Protein AF-A0A258C5J7-F1 (afdb_monomer)

Structure (mmCIF, N/CA/C/O backbone):
data_AF-A0A258C5J7-F1
#
_entry.id   AF-A0A258C5J7-F1
#
loop_
_atom_site.group_PDB
_atom_site.id
_atom_site.type_symbol
_atom_site.label_atom_id
_atom_site.label_alt_id
_atom_site.label_comp_id
_atom_site.label_asym_id
_atom_site.label_entity_id
_atom_site.label_seq_id
_atom_site.pdbx_PDB_ins_code
_atom_site.Cartn_x
_atom_site.Cartn_y
_atom_site.Cartn_z
_atom_site.occupancy
_atom_site.B_iso_or_equiv
_atom_site.auth_seq_id
_atom_site.auth_comp_id
_atom_site.auth_asym_id
_atom_site.auth_atom_id
_atom_site.pdbx_PDB_model_num
ATOM 1 N N . MET A 1 1 ? 37.534 -17.446 2.995 1.00 51.88 1 MET A N 1
ATOM 2 C CA . MET A 1 1 ? 37.662 -18.547 2.009 1.00 51.88 1 MET A CA 1
ATOM 3 C C . MET A 1 1 ? 36.889 -18.166 0.751 1.00 51.88 1 MET A C 1
ATOM 5 O O . MET A 1 1 ? 35.742 -17.767 0.880 1.00 51.88 1 MET A O 1
ATOM 9 N N . ARG A 1 2 ? 37.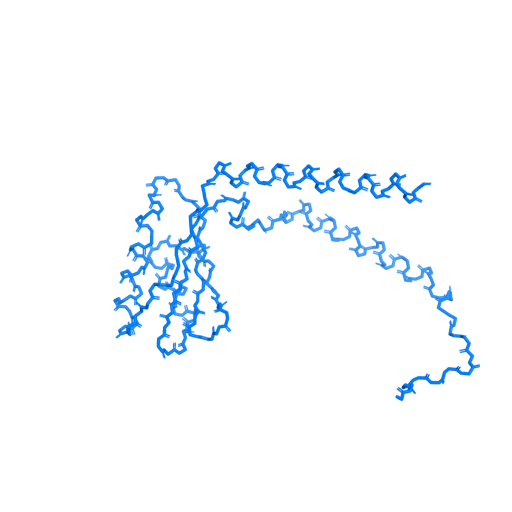494 -18.225 -0.446 1.00 61.59 2 ARG A N 1
ATOM 10 C CA . ARG A 1 2 ? 36.771 -18.018 -1.717 1.00 61.59 2 ARG A CA 1
ATOM 11 C C . ARG A 1 2 ? 36.083 -19.331 -2.107 1.00 61.59 2 ARG A C 1
ATOM 13 O O . ARG A 1 2 ? 36.778 -20.311 -2.349 1.00 61.59 2 ARG A O 1
ATOM 20 N N . ILE A 1 3 ? 34.749 -19.337 -2.116 1.00 75.44 3 ILE A N 1
ATOM 21 C CA . ILE A 1 3 ? 33.906 -20.535 -2.317 1.00 75.44 3 ILE A CA 1
ATOM 22 C C . ILE A 1 3 ? 33.888 -20.982 -3.791 1.00 75.44 3 ILE A C 1
ATOM 24 O O . ILE A 1 3 ? 33.681 -22.156 -4.075 1.00 75.44 3 ILE A O 1
ATOM 28 N N . PHE A 1 4 ? 34.208 -20.087 -4.731 1.00 74.81 4 PHE A N 1
ATOM 29 C CA . PHE A 1 4 ? 34.241 -20.397 -6.160 1.00 74.81 4 PHE A CA 1
ATOM 30 C C . PHE A 1 4 ? 35.622 -20.110 -6.760 1.00 74.81 4 PHE A C 1
ATOM 32 O O . PHE A 1 4 ? 36.107 -18.977 -6.719 1.00 74.81 4 PHE A O 1
ATOM 39 N N . ARG A 1 5 ? 36.263 -21.152 -7.304 1.00 70.19 5 ARG A N 1
ATOM 40 C CA . ARG A 1 5 ? 37.475 -21.064 -8.130 1.00 70.19 5 ARG A CA 1
ATOM 41 C C . ARG A 1 5 ? 37.071 -21.349 -9.573 1.00 70.19 5 ARG A C 1
ATOM 43 O O . ARG A 1 5 ? 36.892 -22.502 -9.943 1.00 70.19 5 ARG A O 1
ATOM 50 N N . PHE A 1 6 ? 36.876 -20.299 -10.362 1.00 74.25 6 PHE A N 1
ATOM 51 C CA . PHE A 1 6 ? 36.642 -20.431 -11.797 1.00 74.25 6 PHE A CA 1
ATOM 52 C C . PHE A 1 6 ? 37.991 -20.342 -12.515 1.00 74.25 6 PHE A C 1
ATOM 54 O O . PHE A 1 6 ? 38.662 -19.317 -12.418 1.00 74.25 6 PHE A O 1
ATOM 61 N N . GLU A 1 7 ? 38.402 -21.409 -13.202 1.00 71.88 7 GLU A N 1
ATOM 62 C CA . GLU A 1 7 ? 39.630 -21.417 -14.019 1.00 71.88 7 GLU A CA 1
ATOM 63 C C . GLU A 1 7 ? 39.426 -20.768 -15.398 1.00 71.88 7 GLU A C 1
ATOM 65 O O . GLU A 1 7 ? 40.386 -20.342 -16.035 1.00 71.88 7 GLU A O 1
ATOM 70 N N . GLN A 1 8 ? 38.173 -20.646 -15.854 1.00 75.88 8 GLN A N 1
ATOM 71 C CA . GLN A 1 8 ? 37.798 -20.016 -17.121 1.00 75.88 8 GLN A CA 1
ATOM 72 C C . GLN A 1 8 ? 36.562 -19.125 -16.955 1.00 75.88 8 GLN A C 1
ATOM 74 O O . GLN A 1 8 ? 35.716 -19.356 -16.089 1.00 75.88 8 GLN A O 1
ATOM 79 N N . ALA A 1 9 ? 36.451 -18.099 -17.804 1.00 79.62 9 ALA A N 1
ATOM 80 C CA . ALA A 1 9 ? 35.317 -17.184 -17.801 1.00 79.62 9 ALA A CA 1
ATOM 81 C C . ALA A 1 9 ? 34.034 -17.889 -18.279 1.00 79.62 9 ALA A C 1
ATOM 83 O O . ALA A 1 9 ? 33.991 -18.464 -19.368 1.00 79.62 9 ALA A O 1
ATOM 84 N N . ILE A 1 10 ? 32.965 -17.812 -17.484 1.00 82.75 10 ILE A N 1
ATOM 85 C CA . ILE A 1 10 ? 31.643 -18.324 -17.868 1.00 82.75 10 ILE A CA 1
ATOM 86 C C . ILE A 1 10 ? 31.060 -17.422 -18.966 1.00 82.75 10 ILE A C 1
ATOM 88 O O . ILE A 1 10 ? 30.932 -16.210 -18.792 1.00 82.75 10 ILE A O 1
ATOM 92 N N . ASN A 1 11 ? 30.670 -18.009 -20.100 1.00 83.81 11 ASN A N 1
ATOM 93 C CA . ASN A 1 11 ? 30.110 -17.269 -21.232 1.00 83.81 11 ASN A CA 1
ATOM 94 C C . ASN A 1 11 ? 28.591 -17.056 -21.087 1.00 83.81 11 ASN A C 1
ATOM 96 O O . ASN A 1 11 ? 27.781 -17.741 -21.716 1.00 83.81 11 ASN A O 1
ATOM 100 N N . PHE A 1 12 ? 28.204 -16.067 -20.279 1.00 84.69 12 PHE A N 1
ATOM 101 C CA . PHE A 1 12 ? 26.803 -15.650 -20.118 1.00 84.69 12 PHE A CA 1
ATOM 102 C C . PHE A 1 12 ? 26.194 -15.070 -21.407 1.00 84.69 12 PHE A C 1
ATOM 104 O O . PHE A 1 12 ? 24.987 -15.169 -21.633 1.00 84.69 12 PHE A O 1
ATOM 111 N N . MET A 1 13 ? 27.026 -14.517 -22.296 1.00 89.38 13 MET A N 1
ATOM 112 C CA . MET A 1 13 ? 26.581 -13.875 -23.537 1.00 89.38 13 MET A CA 1
ATOM 113 C C . MET A 1 13 ? 25.935 -14.848 -24.529 1.00 89.38 13 MET A C 1
ATOM 115 O O . MET A 1 13 ? 25.146 -14.416 -25.370 1.00 89.38 13 MET A O 1
ATOM 119 N N . ARG A 1 14 ? 26.202 -16.156 -24.416 1.00 88.25 14 ARG A N 1
ATOM 120 C CA . ARG A 1 14 ? 25.562 -17.188 -25.248 1.00 88.25 14 ARG A CA 1
ATOM 121 C C . ARG A 1 14 ? 24.038 -17.233 -25.077 1.00 88.25 14 ARG A C 1
ATOM 123 O O . ARG A 1 14 ? 23.335 -17.509 -26.043 1.00 88.25 14 ARG A O 1
ATOM 130 N N . PHE A 1 15 ? 23.526 -16.941 -23.881 1.00 91.50 15 PHE A N 1
ATOM 131 C CA . PHE A 1 15 ? 22.090 -17.008 -23.573 1.00 91.50 15 PHE A CA 1
ATOM 132 C C . PHE A 1 15 ? 21.391 -15.647 -23.619 1.00 91.50 15 PHE A C 1
ATOM 134 O O . PHE A 1 15 ? 20.197 -15.566 -23.334 1.00 91.50 15 PHE A O 1
ATOM 141 N N . LYS A 1 16 ? 22.106 -14.579 -24.008 1.00 92.81 16 LYS A N 1
ATOM 142 C CA . LYS A 1 16 ? 21.609 -13.199 -23.913 1.00 92.81 16 LYS A CA 1
ATOM 143 C C . LYS A 1 16 ? 20.265 -12.993 -24.608 1.00 92.81 16 LYS A C 1
ATOM 145 O O . LYS A 1 16 ? 19.412 -12.315 -24.062 1.00 92.81 16 LYS A O 1
ATOM 150 N N . VAL A 1 17 ? 20.055 -13.596 -25.781 1.00 92.69 17 VAL A N 1
ATOM 151 C CA . VAL A 1 17 ? 18.834 -13.381 -26.576 1.00 92.69 17 VAL A CA 1
ATOM 152 C C . VAL A 1 17 ? 17.627 -14.044 -25.914 1.00 92.69 17 VAL A C 1
ATOM 154 O O . VAL A 1 17 ? 16.583 -13.415 -25.786 1.00 92.69 17 VAL A O 1
ATOM 157 N N . VAL A 1 18 ? 17.787 -15.277 -25.423 1.00 94.50 18 VAL A N 1
ATOM 158 C CA . VAL A 1 18 ? 16.720 -15.996 -24.711 1.00 94.50 18 VAL A CA 1
ATOM 159 C C . VAL A 1 18 ? 16.391 -15.282 -23.400 1.00 94.50 18 VAL A C 1
ATOM 161 O O . VAL A 1 18 ? 15.227 -14.986 -23.142 1.00 94.50 18 VAL A O 1
ATOM 164 N N . ALA A 1 19 ? 17.411 -14.924 -22.615 1.00 94.88 19 ALA A N 1
ATOM 165 C CA . ALA A 1 19 ? 17.235 -14.209 -21.355 1.00 94.88 19 ALA A CA 1
ATOM 166 C C . ALA A 1 19 ? 16.582 -12.829 -21.550 1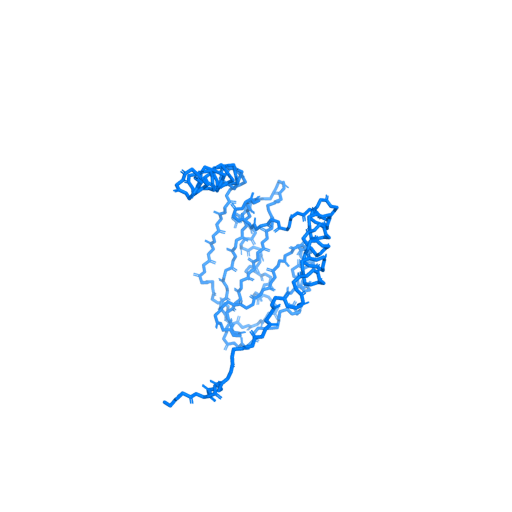.00 94.88 19 ALA A C 1
ATOM 168 O O . ALA A 1 19 ? 15.663 -12.485 -20.811 1.00 94.88 19 ALA A O 1
ATOM 169 N N . LEU A 1 20 ? 17.001 -12.067 -22.569 1.00 95.81 20 LEU A N 1
ATOM 170 C CA . LEU A 1 20 ? 16.386 -10.781 -22.911 1.00 95.81 20 LEU A CA 1
ATOM 171 C C . LEU A 1 20 ? 14.932 -10.958 -23.343 1.00 95.81 20 LEU A C 1
ATOM 173 O O . LEU A 1 20 ? 14.079 -10.245 -22.835 1.00 95.81 20 LEU A O 1
ATOM 177 N N . SER A 1 21 ? 14.628 -11.932 -24.207 1.00 96.31 21 SER A N 1
ATOM 178 C CA . SER A 1 21 ? 13.252 -12.168 -24.664 1.00 96.31 21 SER A CA 1
ATOM 179 C C . SER A 1 21 ? 12.305 -12.520 -23.512 1.00 96.31 21 SER A C 1
ATOM 181 O O . SER A 1 21 ? 11.219 -11.951 -23.411 1.00 96.31 21 SER A O 1
ATOM 183 N N . LEU A 1 22 ? 12.746 -13.392 -22.599 1.00 97.44 22 LEU A N 1
ATOM 184 C CA . LEU A 1 22 ? 11.975 -13.773 -21.421 1.00 97.44 22 LEU A CA 1
ATOM 185 C C . LEU A 1 22 ? 11.809 -12.588 -20.465 1.00 97.44 22 LEU A C 1
ATOM 187 O O . LEU A 1 22 ? 10.708 -12.351 -19.979 1.00 97.44 22 LEU A O 1
ATOM 191 N N . SER A 1 23 ? 12.878 -11.823 -20.230 1.00 97.12 23 SER A N 1
ATOM 192 C CA . SER A 1 23 ? 12.837 -10.623 -19.390 1.00 97.12 23 SER A CA 1
ATOM 193 C C . SER A 1 23 ? 11.852 -9.592 -19.941 1.00 97.12 23 SER A C 1
ATOM 195 O O . SER A 1 23 ? 10.955 -9.156 -19.225 1.00 97.12 23 SER A O 1
ATOM 197 N N . THR A 1 24 ? 11.939 -9.265 -21.234 1.00 97.00 24 THR A N 1
ATOM 198 C CA . THR A 1 24 ? 11.007 -8.340 -21.889 1.00 97.00 24 THR A CA 1
ATOM 199 C C . THR A 1 24 ? 9.566 -8.830 -21.786 1.00 97.00 24 THR A C 1
ATOM 201 O O . THR A 1 24 ? 8.685 -8.041 -21.456 1.00 97.00 24 THR A O 1
ATOM 204 N N . LEU A 1 25 ? 9.316 -10.125 -22.003 1.00 97.88 25 LEU A N 1
ATOM 205 C CA . LEU A 1 25 ? 7.979 -10.701 -21.865 1.00 97.88 25 LEU A CA 1
ATOM 206 C C . LEU A 1 25 ? 7.446 -10.571 -20.431 1.00 97.88 25 LEU A C 1
ATOM 208 O O . LEU A 1 25 ? 6.295 -10.186 -20.249 1.00 97.88 25 LEU A O 1
ATOM 212 N N . LEU A 1 26 ? 8.272 -10.840 -19.417 1.00 97.88 26 LEU A N 1
ATOM 213 C CA . LEU A 1 26 ? 7.881 -10.700 -18.011 1.00 97.88 26 LEU A CA 1
ATOM 214 C C . LEU A 1 26 ? 7.628 -9.240 -17.616 1.00 97.88 26 LEU A C 1
ATOM 216 O O . LEU A 1 26 ? 6.676 -8.979 -16.885 1.00 97.88 26 LEU A O 1
ATOM 220 N N . VAL A 1 27 ? 8.427 -8.292 -18.117 1.00 97.50 27 VAL A N 1
ATOM 221 C CA . VAL A 1 27 ? 8.203 -6.854 -17.885 1.00 97.50 27 VAL A CA 1
ATOM 222 C C . VAL A 1 27 ? 6.903 -6.393 -18.539 1.00 97.50 27 VAL A C 1
ATOM 224 O O . VAL A 1 27 ? 6.097 -5.725 -17.901 1.00 97.50 27 VAL A O 1
ATOM 227 N N . LEU A 1 28 ? 6.644 -6.771 -19.792 1.00 97.38 28 LEU A N 1
ATOM 228 C CA . LEU A 1 28 ? 5.379 -6.430 -20.449 1.00 97.38 28 LEU A CA 1
ATOM 229 C C . LEU A 1 28 ? 4.185 -7.093 -19.750 1.00 97.38 28 LEU A C 1
ATOM 231 O O . LEU A 1 28 ? 3.147 -6.460 -19.569 1.00 97.38 28 LEU A O 1
ATOM 235 N N . GLY A 1 29 ? 4.346 -8.341 -19.306 1.00 97.25 29 GLY A N 1
ATOM 236 C CA . GLY A 1 29 ? 3.341 -9.057 -18.527 1.00 97.25 29 GLY A CA 1
ATOM 237 C C . GLY A 1 29 ? 3.035 -8.382 -17.189 1.00 97.25 29 GLY A C 1
ATOM 238 O O . GLY A 1 29 ? 1.866 -8.258 -16.829 1.00 97.25 29 GLY A O 1
ATOM 239 N N . SER A 1 30 ? 4.051 -7.898 -16.467 1.00 96.06 30 SER A N 1
ATOM 240 C CA . SER A 1 30 ? 3.8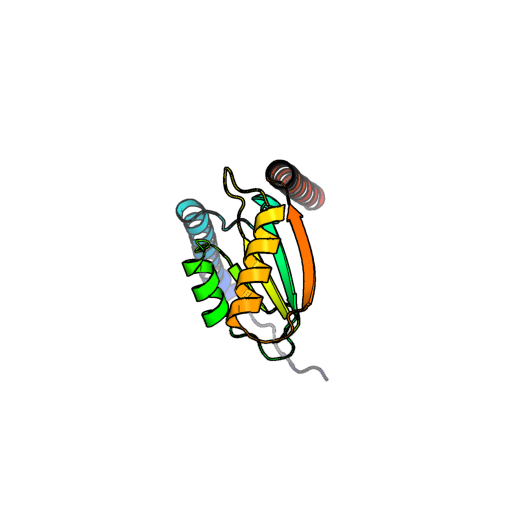51 -7.197 -15.193 1.00 96.06 30 SER A CA 1
ATOM 241 C C . SER A 1 30 ? 3.185 -5.834 -15.384 1.00 96.06 30 SER A C 1
ATOM 243 O O . SER A 1 30 ? 2.256 -5.513 -14.643 1.00 96.06 30 SER A O 1
ATOM 245 N N . LEU A 1 31 ? 3.578 -5.075 -16.414 1.00 95.44 31 LEU A N 1
ATOM 246 C CA . LEU A 1 31 ? 2.921 -3.818 -16.788 1.00 95.44 31 LEU A CA 1
ATOM 247 C C . LEU A 1 31 ? 1.457 -4.045 -17.186 1.00 95.44 31 LEU A C 1
ATOM 249 O O . LEU A 1 31 ? 0.577 -3.307 -16.745 1.00 95.44 31 LEU A O 1
ATOM 253 N N . GLY A 1 32 ? 1.179 -5.095 -17.965 1.00 95.94 32 GLY A N 1
ATOM 254 C CA . GLY A 1 32 ? -0.183 -5.483 -18.331 1.00 95.94 32 GLY A CA 1
ATOM 255 C C . GLY A 1 32 ? -1.027 -5.870 -17.116 1.00 95.94 32 GLY A C 1
ATOM 256 O O . GLY A 1 32 ? -2.170 -5.434 -16.988 1.00 95.94 32 GLY A O 1
ATOM 257 N N . LEU A 1 33 ? -0.458 -6.634 -16.179 1.00 95.88 33 LEU A N 1
ATOM 258 C CA . LEU A 1 33 ? -1.150 -7.014 -14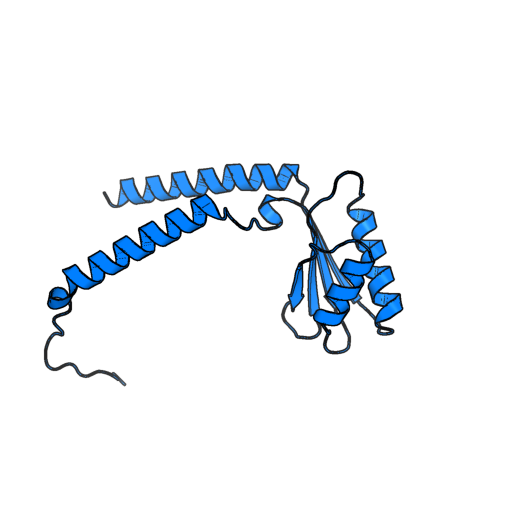.949 1.00 95.88 33 LEU A CA 1
ATOM 259 C C . LEU A 1 33 ? -1.458 -5.794 -14.071 1.00 95.88 33 LEU A C 1
ATOM 261 O O . LEU A 1 33 ? -2.560 -5.705 -13.534 1.00 95.88 33 LEU A O 1
ATOM 265 N N . LEU A 1 34 ? -0.520 -4.849 -13.968 1.00 94.19 34 LEU A N 1
ATOM 266 C CA . LEU A 1 34 ? -0.706 -3.593 -13.241 1.00 94.19 34 LEU A CA 1
ATOM 267 C C . LEU A 1 34 ? -1.824 -2.750 -13.870 1.00 94.19 34 LEU A C 1
ATOM 269 O O . LEU A 1 34 ? -2.659 -2.219 -13.144 1.00 94.19 34 LEU A O 1
ATOM 273 N N . ALA A 1 35 ? -1.899 -2.678 -15.202 1.00 92.75 35 ALA A N 1
ATOM 274 C CA . ALA A 1 35 ? -2.952 -1.937 -15.897 1.00 92.75 35 ALA A CA 1
ATOM 275 C C . ALA A 1 35 ? -4.357 -2.540 -15.694 1.00 92.75 35 ALA A C 1
ATOM 277 O O . ALA A 1 35 ? -5.324 -1.794 -15.571 1.00 92.75 35 ALA A O 1
ATOM 278 N N . VAL A 1 36 ? -4.479 -3.874 -15.642 1.00 94.31 36 VAL A N 1
ATOM 279 C CA . VAL A 1 36 ? -5.782 -4.560 -15.514 1.00 94.31 36 VAL A CA 1
ATOM 280 C C . VAL A 1 36 ? -6.234 -4.706 -14.058 1.00 94.31 36 VAL A C 1
ATOM 282 O O . VAL A 1 36 ? -7.407 -4.501 -13.764 1.00 94.31 36 VAL A O 1
ATOM 285 N N . LYS A 1 37 ? -5.335 -5.083 -13.139 1.00 92.25 37 LYS A N 1
ATOM 286 C CA . LYS A 1 37 ? -5.673 -5.274 -11.715 1.00 92.25 37 LYS A CA 1
ATOM 287 C C . LYS A 1 37 ? -5.542 -4.002 -10.878 1.00 92.25 37 LYS A C 1
ATOM 289 O O . LYS A 1 37 ? -6.082 -3.956 -9.778 1.00 92.25 37 LYS A O 1
ATOM 294 N N . GLY A 1 38 ? -4.839 -2.990 -11.378 1.00 87.56 38 GLY A N 1
ATOM 295 C CA . GLY A 1 38 ? -4.521 -1.790 -10.618 1.00 87.56 38 GLY A CA 1
ATOM 296 C C . GLY A 1 38 ? -3.448 -2.022 -9.551 1.00 87.56 38 GLY A C 1
ATOM 297 O O . GLY A 1 38 ? -2.770 -3.051 -9.507 1.00 87.56 38 GLY A O 1
ATOM 298 N N . ILE A 1 39 ? -3.288 -1.019 -8.687 1.00 85.44 39 ILE A N 1
ATOM 299 C CA . ILE A 1 39 ? -2.334 -1.011 -7.574 1.00 85.44 39 ILE A CA 1
ATOM 300 C C . ILE A 1 39 ? -3.114 -1.186 -6.269 1.00 85.44 39 ILE A C 1
ATOM 302 O O . ILE A 1 39 ? -4.091 -0.476 -6.033 1.00 85.44 39 ILE A O 1
ATOM 306 N N . ASN A 1 40 ? -2.652 -2.092 -5.405 1.00 83.00 40 ASN A N 1
ATOM 307 C CA . ASN A 1 40 ? -3.147 -2.207 -4.033 1.00 83.00 40 ASN A CA 1
ATOM 308 C C . ASN A 1 40 ? -2.537 -1.081 -3.194 1.00 83.00 40 ASN A C 1
ATOM 310 O O . ASN A 1 40 ? -1.406 -1.192 -2.721 1.00 83.00 40 ASN A O 1
ATOM 314 N N . TRP A 1 41 ? -3.261 0.024 -3.063 1.00 81.25 41 TRP A N 1
ATOM 315 C CA . TRP A 1 41 ? -2.782 1.189 -2.329 1.00 81.25 41 TRP A CA 1
ATOM 316 C C . TRP A 1 41 ? -2.699 0.915 -0.826 1.00 81.25 41 TRP A C 1
ATOM 318 O O . TRP A 1 41 ? -3.601 0.324 -0.237 1.00 81.25 41 TRP A O 1
ATOM 328 N N . GLY A 1 42 ? -1.611 1.373 -0.204 1.00 81.81 42 GLY A N 1
ATOM 329 C CA . GLY A 1 42 ? -1.489 1.404 1.252 1.00 81.81 42 GLY A CA 1
ATOM 330 C C . GLY A 1 42 ? -2.352 2.502 1.883 1.00 81.81 42 GLY A C 1
ATOM 331 O O . GLY A 1 42 ? -2.797 3.429 1.197 1.00 81.81 42 GLY A O 1
ATOM 332 N N . LEU A 1 43 ? -2.548 2.424 3.203 1.00 79.81 43 LEU A N 1
ATOM 333 C CA . LEU A 1 43 ? -3.287 3.441 3.967 1.00 79.81 43 LEU A CA 1
ATOM 334 C C . LEU A 1 43 ? -2.598 4.811 3.951 1.00 79.81 43 LEU A C 1
ATOM 336 O O . LEU A 1 43 ? -3.277 5.829 3.995 1.00 79.81 43 LEU A O 1
ATOM 340 N N . ASP A 1 44 ? -1.279 4.860 3.761 1.00 82.56 44 ASP A N 1
ATOM 341 C CA . ASP A 1 44 ? -0.544 6.124 3.608 1.00 82.56 44 ASP A CA 1
ATOM 342 C C . ASP A 1 44 ? -0.982 6.918 2.365 1.00 82.56 44 ASP A C 1
ATOM 344 O O . ASP A 1 44 ? -0.815 8.130 2.313 1.00 82.56 44 ASP A O 1
ATOM 348 N N . PHE A 1 45 ? -1.570 6.244 1.367 1.00 81.50 45 PHE A N 1
ATOM 349 C CA . PHE A 1 45 ? -2.023 6.846 0.106 1.00 81.50 45 PHE A CA 1
ATOM 350 C C . PHE A 1 45 ? -3.546 6.900 -0.042 1.00 81.50 45 PHE A C 1
ATOM 352 O O . PHE A 1 45 ? -4.058 7.617 -0.899 1.00 81.50 45 PHE A O 1
ATOM 359 N N . THR A 1 46 ? -4.275 6.100 0.737 1.00 80.56 46 THR A N 1
ATOM 360 C CA . THR A 1 46 ? -5.750 6.052 0.725 1.00 80.56 46 THR A CA 1
ATOM 361 C C . THR A 1 46 ? -6.370 6.732 1.942 1.00 80.56 46 THR A C 1
ATOM 363 O O . THR A 1 46 ? -7.569 6.996 1.946 1.00 80.56 46 THR A O 1
ATOM 366 N N . GLY A 1 47 ? -5.560 7.058 2.950 1.00 82.25 47 GLY A N 1
ATOM 367 C CA . GLY A 1 47 ? -6.031 7.369 4.291 1.00 82.25 47 GLY A CA 1
ATOM 368 C C . GLY A 1 47 ? -6.472 6.107 5.030 1.00 82.25 47 GLY A C 1
ATOM 369 O O . GLY A 1 47 ? -6.449 5.001 4.490 1.00 82.25 47 GLY A O 1
ATOM 370 N N . GLY A 1 48 ? -6.899 6.272 6.277 1.00 86.50 48 GLY A N 1
ATOM 371 C CA . GLY A 1 48 ? -7.446 5.192 7.093 1.00 86.50 48 GLY A CA 1
ATOM 372 C C . GLY A 1 48 ? -6.950 5.218 8.528 1.00 86.50 48 GLY A C 1
ATOM 373 O O . GLY A 1 48 ? -6.331 6.184 8.978 1.00 86.50 48 GLY A O 1
ATOM 374 N N . THR A 1 49 ? -7.263 4.151 9.252 1.00 88.62 49 THR A N 1
ATOM 375 C CA . THR A 1 49 ? -6.883 3.990 10.655 1.00 88.62 49 THR A CA 1
ATOM 376 C C . THR A 1 49 ? -6.029 2.741 10.808 1.00 88.62 49 THR A C 1
ATOM 378 O O . THR A 1 49 ? -6.403 1.656 10.350 1.00 88.62 49 THR A O 1
ATOM 381 N N . VAL A 1 50 ? -4.879 2.905 11.455 1.00 89.25 50 VAL A N 1
ATOM 382 C CA . VAL A 1 50 ? -3.990 1.818 11.859 1.00 89.25 50 VAL A CA 1
ATOM 383 C C . VAL A 1 50 ? -4.087 1.678 13.367 1.00 89.25 50 VAL A C 1
ATOM 385 O O . VAL A 1 50 ? -3.864 2.634 14.107 1.00 89.25 50 VAL A O 1
ATOM 388 N N . LEU A 1 51 ? -4.419 0.478 13.822 1.00 89.44 51 LEU A N 1
ATOM 389 C CA . LEU A 1 51 ? -4.437 0.126 15.230 1.00 89.44 51 LEU A CA 1
ATOM 390 C C . LEU A 1 51 ? -3.385 -0.927 15.501 1.00 89.44 51 LEU A C 1
ATOM 392 O O . LEU A 1 51 ? -3.360 -1.961 14.840 1.00 89.44 51 LEU A O 1
ATOM 396 N N . GLU A 1 52 ? -2.563 -0.685 16.508 1.00 90.50 52 GLU A N 1
ATOM 397 C CA . GLU A 1 52 ? -1.620 -1.664 17.022 1.00 90.50 52 GLU A CA 1
ATOM 398 C C . GLU A 1 52 ? -2.036 -2.089 18.416 1.00 90.50 52 GLU A C 1
ATOM 400 O O . GLU A 1 52 ? -2.264 -1.271 19.317 1.00 90.50 52 GLU A O 1
ATOM 405 N N . VAL A 1 53 ? -2.158 -3.397 18.565 1.00 88.94 53 VAL A N 1
ATOM 406 C CA . VAL A 1 53 ? -2.757 -4.028 19.726 1.00 88.94 53 VAL A CA 1
ATOM 407 C C . VAL A 1 53 ? -1.830 -5.139 20.194 1.00 88.94 53 VAL A C 1
ATOM 409 O O . VAL A 1 53 ? -1.463 -6.006 19.404 1.00 88.94 53 VAL A O 1
ATOM 412 N N . GLY A 1 54 ? -1.455 -5.094 21.470 1.00 88.06 54 GLY A N 1
ATOM 413 C CA . GLY A 1 54 ? -0.653 -6.122 22.122 1.00 88.06 54 GLY A CA 1
ATOM 414 C C . GLY A 1 54 ? -1.535 -7.071 22.928 1.00 88.06 54 GLY A C 1
ATOM 415 O O . GLY A 1 54 ? -2.365 -6.632 23.729 1.00 88.06 54 GLY A O 1
ATOM 416 N N . PHE A 1 55 ? -1.338 -8.368 22.723 1.00 84.31 55 PHE A N 1
ATOM 417 C CA . PHE A 1 55 ? -1.967 -9.450 23.472 1.00 84.31 55 PHE A CA 1
ATOM 418 C C . PHE A 1 55 ? -0.962 -10.052 24.461 1.00 84.31 55 PHE A C 1
ATOM 420 O O . PHE A 1 55 ? 0.242 -10.016 24.241 1.00 84.31 55 PHE A O 1
ATOM 427 N N . GLN A 1 56 ? -1.441 -10.639 25.560 1.00 81.38 56 GLN A N 1
ATOM 428 C CA . GLN A 1 56 ? -0.565 -11.406 26.461 1.00 81.38 56 GLN A CA 1
ATOM 429 C C . GLN A 1 56 ? -0.235 -12.813 25.937 1.00 81.38 56 GLN A C 1
ATOM 431 O O . GLN A 1 56 ? 0.720 -13.443 26.390 1.00 81.38 56 GLN A O 1
ATOM 436 N N . GLN A 1 57 ? -1.045 -13.322 25.010 1.00 81.88 57 GLN A N 1
ATOM 437 C CA . GLN A 1 57 ? -0.891 -14.628 24.371 1.00 81.88 57 GLN A CA 1
ATOM 438 C C . GLN A 1 57 ? -0.858 -14.453 22.854 1.00 81.88 57 GLN A C 1
ATOM 440 O O . GLN A 1 57 ? -1.196 -13.385 22.344 1.00 81.88 57 GLN A O 1
ATOM 445 N N . ASP A 1 58 ? -0.446 -15.496 22.139 1.00 83.25 58 ASP A N 1
ATOM 446 C CA . ASP A 1 58 ? -0.396 -15.462 20.679 1.00 83.25 58 ASP A CA 1
ATOM 447 C C . ASP A 1 58 ? -1.780 -15.166 20.090 1.00 83.25 58 ASP A C 1
ATOM 449 O O . ASP A 1 58 ? -2.774 -15.818 20.417 1.00 83.25 58 ASP A O 1
ATOM 453 N N . ALA A 1 59 ? -1.840 -14.160 19.219 1.00 82.88 59 ALA A N 1
ATOM 454 C CA . ALA A 1 59 ? -3.082 -13.710 18.617 1.00 82.88 59 ALA A CA 1
ATOM 455 C C . ALA A 1 59 ? -3.485 -14.618 17.443 1.00 82.88 59 ALA A C 1
ATOM 457 O O . ALA A 1 59 ? -2.707 -14.834 16.505 1.00 82.88 59 ALA A O 1
ATOM 458 N N . ASP A 1 60 ? -4.731 -15.098 17.448 1.00 86.56 60 ASP A N 1
ATOM 459 C CA . ASP A 1 60 ? -5.326 -15.775 16.293 1.00 86.56 60 ASP A CA 1
ATOM 460 C C . ASP A 1 60 ? -5.889 -14.741 15.307 1.00 86.56 60 ASP A C 1
ATOM 462 O O . ASP A 1 60 ? -6.983 -14.194 15.475 1.00 86.56 60 ASP A O 1
ATOM 466 N N . LEU A 1 61 ? -5.136 -14.482 14.234 1.00 88.25 61 LEU A N 1
ATOM 467 C CA . LEU A 1 61 ? -5.535 -13.537 13.188 1.00 88.25 61 LEU A CA 1
ATOM 468 C C . LEU A 1 61 ? -6.845 -13.931 12.493 1.00 88.25 61 LEU A C 1
ATOM 470 O O . LEU A 1 61 ? -7.562 -13.053 12.010 1.00 88.25 61 LEU A O 1
ATOM 474 N N . THR A 1 62 ? -7.154 -15.228 12.409 1.00 88.50 62 THR A N 1
ATOM 475 C CA . THR A 1 62 ? -8.351 -15.730 11.721 1.00 88.50 62 THR A CA 1
ATOM 476 C C . THR A 1 62 ? -9.592 -15.391 12.529 1.00 88.50 62 THR A C 1
ATOM 478 O O . THR A 1 62 ? -10.542 -14.827 11.984 1.00 88.50 62 THR A O 1
ATOM 481 N N . GLN A 1 63 ? -9.544 -15.659 13.835 1.00 87.44 63 GLN A N 1
ATOM 482 C CA . GLN A 1 63 ? -10.614 -15.308 14.763 1.00 87.44 63 GLN A CA 1
ATOM 483 C C . GLN A 1 63 ? -10.813 -13.787 14.826 1.00 87.44 63 GLN A C 1
ATOM 485 O O . GLN A 1 63 ? -11.935 -13.291 14.769 1.00 87.44 63 GLN A O 1
ATOM 490 N N . ILE A 1 64 ? -9.725 -13.017 14.876 1.00 87.56 64 ILE A N 1
ATOM 491 C CA . ILE A 1 64 ? -9.810 -11.552 14.911 1.00 87.56 64 ILE A CA 1
ATOM 492 C C . ILE A 1 64 ? -10.429 -11.007 13.620 1.00 87.56 64 ILE A C 1
ATOM 494 O O . ILE A 1 64 ? -11.294 -10.131 13.664 1.00 87.56 64 ILE A O 1
ATOM 498 N N . ARG A 1 65 ? -10.048 -11.552 12.460 1.00 89.38 65 ARG A N 1
ATOM 499 C CA . ARG A 1 65 ? -10.629 -11.149 11.175 1.00 89.38 65 ARG A CA 1
ATOM 500 C C . ARG A 1 65 ? -12.118 -11.484 11.083 1.00 89.38 65 ARG A C 1
ATOM 502 O O . ARG A 1 65 ? -12.874 -10.667 10.555 1.00 89.38 65 ARG A O 1
ATOM 509 N N . SER A 1 66 ? -12.556 -12.640 11.589 1.00 88.44 66 SER A N 1
ATOM 510 C CA . SER A 1 66 ? -13.980 -13.000 11.574 1.00 88.44 66 SER A CA 1
ATOM 511 C C . SER A 1 66 ? -14.805 -12.046 12.439 1.00 88.44 66 SER A C 1
ATOM 513 O O . SER A 1 66 ? -15.822 -11.542 11.974 1.00 88.44 66 SER A O 1
ATOM 515 N N . ILE A 1 67 ? -14.315 -11.697 13.634 1.00 86.81 67 ILE A N 1
ATOM 516 C CA . ILE A 1 67 ? -14.975 -10.736 14.534 1.00 86.81 67 ILE A CA 1
ATOM 517 C C . ILE A 1 67 ? -15.104 -9.362 13.871 1.00 86.81 67 ILE A C 1
ATOM 519 O O . ILE A 1 67 ? -16.172 -8.752 13.893 1.00 86.81 67 ILE A O 1
ATOM 523 N N . LEU A 1 68 ? -14.026 -8.866 13.255 1.00 87.12 68 LEU A N 1
ATOM 524 C CA . LEU A 1 68 ? -14.056 -7.581 12.552 1.00 87.12 68 LEU A CA 1
ATOM 525 C C . LEU A 1 68 ? -15.039 -7.604 11.378 1.00 87.12 68 LEU A C 1
ATOM 527 O O . LEU A 1 68 ? -15.750 -6.626 11.161 1.00 87.12 68 LEU A O 1
ATOM 531 N N . THR A 1 69 ? -15.135 -8.730 10.671 1.00 88.44 69 THR A N 1
ATOM 532 C CA . THR A 1 69 ? -16.099 -8.919 9.579 1.00 88.44 69 THR A CA 1
ATOM 533 C C . THR A 1 69 ? -17.541 -8.871 10.090 1.00 88.44 69 THR A C 1
ATOM 535 O O . THR A 1 69 ? -18.358 -8.146 9.526 1.00 88.44 69 THR A O 1
ATOM 538 N N . GLU A 1 70 ? -17.849 -9.569 11.188 1.00 87.00 70 GLU A N 1
ATOM 539 C CA . GLU A 1 70 ? -19.174 -9.558 11.832 1.00 87.00 70 GLU A CA 1
ATOM 540 C C . GLU A 1 70 ? -19.563 -8.170 12.359 1.00 87.00 70 GLU A C 1
ATOM 542 O O . GLU A 1 70 ? -20.729 -7.783 12.303 1.00 87.00 70 GLU A O 1
ATOM 547 N N . ARG A 1 71 ? -18.581 -7.384 12.812 1.00 83.06 71 ARG A N 1
ATOM 548 C CA . ARG A 1 71 ? -18.754 -5.985 13.237 1.00 83.06 71 ARG A CA 1
ATOM 549 C C . ARG A 1 71 ? -18.849 -4.993 12.075 1.00 83.06 71 ARG A C 1
ATOM 551 O O . ARG A 1 71 ? -18.952 -3.792 12.300 1.00 83.06 71 ARG A O 1
ATOM 558 N N . GLY A 1 72 ? -18.849 -5.486 10.839 1.00 85.00 72 GLY A N 1
ATOM 559 C CA . GLY A 1 72 ? -19.063 -4.685 9.644 1.00 85.00 72 GLY A CA 1
ATOM 560 C C . GLY A 1 72 ? -17.785 -4.199 8.972 1.00 85.00 72 GLY A C 1
ATOM 561 O O . GLY A 1 72 ? -17.892 -3.410 8.040 1.00 85.00 72 GLY A O 1
ATOM 562 N N . TYR A 1 73 ? -16.593 -4.662 9.360 1.00 86.38 73 TYR A N 1
ATOM 563 C CA . TYR A 1 73 ? -15.297 -4.327 8.746 1.00 86.38 73 TYR A CA 1
ATOM 564 C C . TYR A 1 73 ? -14.690 -5.506 7.941 1.00 86.38 73 TYR A C 1
ATOM 566 O O . TYR A 1 73 ? -13.604 -5.976 8.285 1.00 86.38 73 TYR A O 1
ATOM 574 N N . PRO A 1 74 ? -15.335 -6.001 6.858 1.00 84.50 74 PRO A N 1
ATOM 575 C CA . PRO A 1 74 ? -14.810 -7.102 6.036 1.00 84.50 74 PRO A CA 1
ATOM 576 C C . PRO A 1 74 ? -13.468 -6.789 5.360 1.00 84.50 74 PRO A C 1
ATOM 578 O O . PRO A 1 74 ? -12.687 -7.697 5.092 1.00 84.50 74 PRO A O 1
ATOM 581 N N . ASP A 1 75 ? -13.186 -5.511 5.105 1.00 84.94 75 ASP A N 1
ATOM 582 C CA . ASP A 1 75 ? -11.978 -5.064 4.399 1.00 84.94 75 ASP A CA 1
ATOM 583 C C . ASP A 1 75 ? -10.788 -4.825 5.345 1.00 84.94 75 ASP A C 1
ATOM 585 O O . ASP A 1 75 ? -9.748 -4.313 4.929 1.00 84.94 75 ASP A O 1
ATOM 589 N N . ALA A 1 76 ? -10.934 -5.155 6.634 1.00 87.62 76 ALA A N 1
ATOM 590 C CA . ALA A 1 76 ? -9.878 -4.974 7.618 1.00 87.62 76 ALA A CA 1
ATOM 591 C C . ALA A 1 76 ? -8.702 -5.925 7.347 1.00 87.62 76 ALA A C 1
ATOM 593 O O . ALA A 1 76 ? -8.840 -7.152 7.315 1.00 87.62 76 ALA A O 1
ATOM 594 N N . ILE A 1 77 ? -7.507 -5.355 7.213 1.00 88.75 77 ILE A N 1
ATOM 595 C CA . ILE A 1 77 ? -6.272 -6.116 7.045 1.00 88.75 77 ILE A CA 1
ATOM 596 C C . ILE A 1 77 ? -5.649 -6.310 8.425 1.00 88.75 77 ILE A C 1
ATOM 598 O O . ILE A 1 77 ? -5.172 -5.359 9.040 1.00 88.75 77 ILE A O 1
ATOM 602 N N . VAL A 1 78 ? -5.652 -7.554 8.901 1.00 90.56 78 VAL A N 1
ATOM 603 C CA . VAL A 1 78 ? -5.078 -7.955 10.194 1.00 90.56 78 VAL A CA 1
ATOM 604 C C . VAL A 1 78 ? -3.791 -8.737 9.954 1.00 90.56 78 VAL A C 1
ATOM 606 O O . VAL A 1 78 ? -3.790 -9.689 9.166 1.00 90.56 78 VAL A O 1
ATOM 609 N N . GLN A 1 79 ? -2.714 -8.342 10.628 1.00 91.25 79 GLN A N 1
ATOM 610 C CA . GLN A 1 79 ? -1.387 -8.947 10.501 1.00 91.25 79 GLN A CA 1
ATOM 611 C C . GLN A 1 79 ? -0.588 -8.845 11.801 1.00 91.25 79 GLN A C 1
ATOM 613 O O . GLN A 1 79 ? -0.828 -7.946 12.599 1.00 91.25 79 GLN A O 1
ATOM 618 N N . TYR A 1 80 ? 0.405 -9.713 11.978 1.00 91.62 80 TYR A N 1
ATOM 619 C CA . TYR A 1 80 ? 1.376 -9.586 13.066 1.00 91.62 80 TYR A CA 1
ATOM 620 C C . TYR A 1 80 ? 2.266 -8.347 12.899 1.00 91.62 80 TYR A C 1
ATOM 622 O O . TYR A 1 80 ? 2.557 -7.915 11.778 1.00 91.62 80 TYR A O 1
ATOM 630 N N . PHE A 1 81 ? 2.721 -7.795 14.020 1.00 87.56 81 PHE A N 1
ATOM 631 C CA . PHE A 1 81 ? 3.578 -6.620 14.084 1.00 87.56 81 PHE A CA 1
ATOM 632 C C . PHE A 1 81 ? 4.726 -6.847 15.070 1.00 87.56 81 PHE A C 1
ATOM 634 O O . PHE A 1 81 ? 4.589 -6.656 16.266 1.00 87.56 81 PHE A O 1
ATOM 641 N N . GLY A 1 82 ? 5.888 -7.269 14.578 1.00 86.50 82 GLY A N 1
ATOM 642 C CA . GLY A 1 82 ? 7.056 -7.541 15.424 1.00 86.50 82 GLY A CA 1
ATOM 643 C C . GLY A 1 82 ? 7.027 -8.911 16.114 1.00 86.50 82 GLY A C 1
ATOM 644 O O . GLY A 1 82 ? 8.016 -9.634 16.016 1.00 86.50 82 GLY A O 1
ATOM 645 N N . SER A 1 83 ? 5.912 -9.303 16.742 1.00 88.38 83 SER A N 1
ATOM 646 C CA . SER A 1 83 ? 5.746 -10.598 17.427 1.00 88.38 83 SER A CA 1
ATOM 647 C C . SER A 1 83 ? 4.411 -11.286 17.086 1.00 88.38 83 SER A C 1
ATOM 649 O O . SER A 1 83 ? 3.560 -10.703 16.418 1.00 88.38 83 SER A O 1
ATOM 651 N N . SER A 1 84 ? 4.215 -12.534 17.533 1.00 87.06 84 SER A N 1
ATOM 652 C CA . SER A 1 84 ? 2.929 -13.256 17.442 1.00 87.06 84 SER A CA 1
ATOM 653 C C . SER A 1 84 ? 1.854 -12.711 18.392 1.00 87.06 84 SER A C 1
ATOM 655 O O . SER A 1 84 ? 0.679 -13.051 18.259 1.00 87.06 84 SER A O 1
ATOM 657 N N . GLN A 1 85 ? 2.253 -11.867 19.341 1.00 87.38 85 GLN A N 1
ATOM 658 C CA . GLN A 1 85 ? 1.393 -11.260 20.353 1.00 87.38 85 GLN A CA 1
ATOM 659 C C . GLN A 1 85 ? 0.950 -9.850 19.965 1.00 87.38 85 GLN A C 1
ATOM 661 O O . GLN A 1 85 ? -0.083 -9.369 20.417 1.00 87.38 85 GLN A O 1
ATOM 666 N N . ASP A 1 86 ? 1.714 -9.185 19.109 1.00 89.19 86 ASP A N 1
ATOM 667 C CA . ASP A 1 86 ? 1.421 -7.843 18.639 1.00 89.19 86 ASP A CA 1
ATOM 668 C C . ASP A 1 86 ? 0.798 -7.918 17.247 1.00 89.19 86 ASP A C 1
ATOM 670 O O . ASP A 1 86 ? 1.342 -8.536 16.327 1.00 89.19 86 ASP A O 1
ATOM 674 N N . ILE A 1 87 ? -0.351 -7.272 17.068 1.00 91.00 87 ILE A N 1
ATOM 675 C CA . ILE A 1 87 ? -1.037 -7.213 15.778 1.00 91.00 87 ILE A CA 1
ATOM 676 C C . ILE A 1 87 ? -1.239 -5.774 15.330 1.00 91.00 87 ILE A C 1
ATOM 678 O O . ILE A 1 87 ? -1.478 -4.873 16.132 1.00 91.00 87 ILE A O 1
ATOM 682 N N . SER A 1 88 ? -1.206 -5.587 14.017 1.00 91.19 88 SER A N 1
ATOM 683 C CA . SER A 1 88 ? -1.623 -4.374 13.333 1.00 91.19 88 SER A CA 1
ATOM 684 C C . SER A 1 88 ? -2.925 -4.647 12.583 1.00 91.19 88 SER A C 1
ATOM 686 O O . SER A 1 88 ? -3.023 -5.586 11.786 1.00 91.19 88 SER A O 1
ATOM 688 N N . ILE A 1 89 ? -3.931 -3.823 12.856 1.00 90.44 89 ILE A N 1
ATOM 689 C CA . ILE A 1 89 ? -5.234 -3.816 12.203 1.00 90.44 89 ILE A CA 1
ATOM 690 C C . ILE A 1 89 ? -5.309 -2.547 11.363 1.00 90.44 89 ILE A C 1
ATOM 692 O O . ILE A 1 89 ? -5.183 -1.436 11.873 1.00 90.44 89 ILE A O 1
ATOM 696 N N . ARG A 1 90 ? -5.512 -2.719 10.060 1.00 89.75 90 ARG A N 1
ATOM 697 C CA . ARG A 1 90 ? -5.542 -1.640 9.074 1.00 89.75 90 ARG A CA 1
ATOM 698 C C . ARG A 1 90 ? -6.915 -1.557 8.436 1.00 89.75 90 ARG A C 1
ATOM 700 O O . ARG A 1 90 ? -7.387 -2.541 7.869 1.00 89.75 90 ARG A O 1
ATOM 707 N N . ILE A 1 91 ? -7.549 -0.391 8.539 1.00 88.69 91 ILE A N 1
ATOM 708 C CA . ILE A 1 91 ? -8.919 -0.165 8.073 1.00 88.69 91 ILE A CA 1
ATOM 709 C C . ILE A 1 91 ? -8.956 1.059 7.168 1.00 88.69 91 ILE A C 1
ATOM 711 O O . ILE A 1 91 ? -8.505 2.142 7.544 1.00 88.69 91 ILE A O 1
ATOM 715 N N . ALA A 1 92 ? -9.506 0.866 5.971 1.00 85.19 92 ALA A N 1
ATOM 716 C CA . ALA A 1 92 ? -9.731 1.932 5.008 1.00 85.19 92 ALA A CA 1
ATOM 717 C C . ALA A 1 92 ? -10.802 2.922 5.514 1.00 85.19 92 ALA A C 1
ATOM 719 O O . ALA A 1 92 ? -11.724 2.520 6.232 1.00 85.19 92 ALA A O 1
ATOM 720 N N . PRO A 1 93 ? -10.708 4.211 5.149 1.00 81.19 93 PRO A N 1
ATOM 721 C CA . PRO A 1 93 ? -11.664 5.221 5.577 1.00 81.19 93 PRO A CA 1
ATOM 722 C C . PRO A 1 93 ? -13.050 4.928 4.995 1.00 81.19 93 PRO A C 1
ATOM 724 O O . PRO A 1 93 ? -13.180 4.438 3.872 1.00 81.19 93 PRO A O 1
ATOM 727 N N . ARG A 1 94 ? -14.096 5.234 5.768 1.00 77.19 94 ARG A N 1
ATOM 728 C CA . ARG A 1 94 ? -15.495 5.038 5.374 1.00 77.19 94 ARG A CA 1
ATOM 729 C C . ARG A 1 94 ? -16.28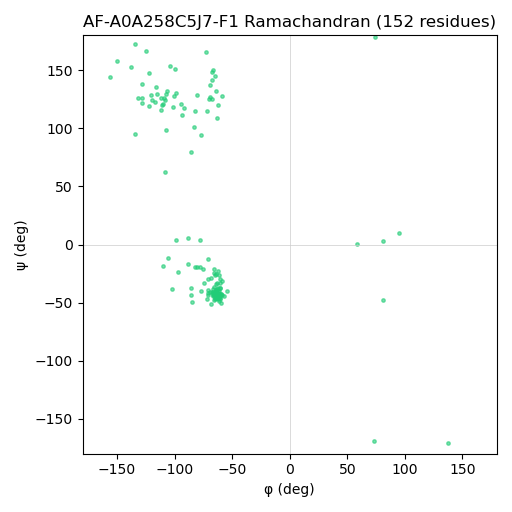7 6.313 5.569 1.00 77.19 94 ARG A C 1
ATOM 731 O O . ARG A 1 94 ? -16.142 6.991 6.584 1.00 77.19 94 ARG A O 1
ATOM 738 N N . GLU A 1 95 ? -17.141 6.616 4.602 1.00 69.44 95 GLU A N 1
ATOM 739 C CA . GLU A 1 95 ? -18.003 7.791 4.662 1.00 69.44 95 GLU A CA 1
ATOM 740 C C . GLU A 1 95 ? -18.990 7.680 5.831 1.00 69.44 95 GLU A C 1
ATOM 742 O O . GLU A 1 95 ? -19.634 6.650 6.028 1.00 69.44 95 GLU A O 1
ATOM 747 N N . GLY A 1 96 ? -19.093 8.748 6.626 1.00 68.06 96 GLY A N 1
ATOM 748 C CA . GLY A 1 96 ? -20.039 8.840 7.742 1.00 68.06 96 GLY A CA 1
ATOM 749 C C . GLY A 1 96 ? -19.612 8.151 9.043 1.00 68.06 96 GLY A C 1
ATOM 750 O O . GLY A 1 96 ? -20.383 8.181 9.999 1.00 68.06 96 GLY A O 1
ATOM 751 N N . VAL A 1 97 ? -18.407 7.570 9.116 1.00 73.62 97 VAL A N 1
ATOM 752 C CA . VAL A 1 97 ? -17.873 6.970 10.351 1.00 73.62 97 VAL A CA 1
ATOM 753 C C . VAL A 1 97 ? -16.700 7.794 10.875 1.00 73.62 97 VAL A C 1
ATOM 755 O O . VAL A 1 97 ? -15.673 7.935 10.217 1.00 73.62 97 VAL A O 1
ATOM 758 N N . GLU A 1 98 ? -16.840 8.312 12.094 1.00 74.31 98 GLU A N 1
ATOM 759 C CA . GLU A 1 98 ? -15.760 8.988 12.817 1.00 74.31 98 GLU A CA 1
ATOM 760 C C . GLU A 1 98 ? -14.605 8.011 13.080 1.00 74.31 98 GLU A C 1
ATOM 762 O O . GLU A 1 98 ? -14.779 7.001 13.763 1.00 74.31 98 GLU A O 1
ATOM 767 N N . GLN A 1 99 ? -13.400 8.297 12.588 1.00 70.75 99 GLN A N 1
ATOM 768 C CA . GLN A 1 99 ? -12.262 7.377 12.741 1.00 70.75 99 GLN A CA 1
ATOM 769 C C . GLN A 1 99 ? -11.805 7.206 14.190 1.00 70.75 99 GLN A C 1
ATOM 771 O O . GLN A 1 99 ? -11.279 6.153 14.547 1.00 70.75 99 GLN A O 1
ATOM 776 N N . SER A 1 100 ? -12.084 8.193 15.040 1.00 71.00 100 SER A N 1
ATOM 777 C CA . SER A 1 100 ? -11.911 8.099 16.490 1.00 71.00 100 SER A CA 1
ATOM 778 C C . SER A 1 100 ? -12.836 7.042 17.123 1.00 71.00 100 SER A C 1
ATOM 780 O O . SER A 1 100 ? -12.444 6.344 18.060 1.00 71.00 100 SER A O 1
ATOM 782 N N . SER A 1 101 ? -14.046 6.873 16.579 1.00 78.50 101 SER A N 1
ATOM 783 C CA . SER A 1 101 ? -15.033 5.895 17.048 1.00 78.50 101 SER A CA 1
ATOM 784 C C . SER A 1 101 ? -14.677 4.460 16.651 1.00 78.50 101 SER A C 1
ATOM 786 O O . SER A 1 101 ? -14.884 3.548 17.449 1.00 78.50 101 SER A O 1
ATOM 788 N N . ILE A 1 102 ? -14.042 4.278 15.485 1.00 81.75 102 ILE A N 1
ATOM 789 C CA . ILE A 1 102 ? -13.570 2.975 14.985 1.00 81.75 102 ILE A CA 1
ATOM 790 C C . ILE A 1 102 ? -12.610 2.336 15.991 1.00 81.75 102 ILE A C 1
ATOM 792 O O . ILE A 1 102 ? -12.734 1.155 16.313 1.00 81.75 102 ILE A O 1
ATOM 796 N N . SER A 1 103 ? -11.683 3.121 16.543 1.00 79.88 103 SER A N 1
ATOM 797 C CA . SER A 1 103 ? -10.700 2.599 17.492 1.00 79.88 103 SER A CA 1
ATOM 798 C C . SER A 1 103 ? -11.330 2.079 18.781 1.00 79.88 103 SER A C 1
ATOM 800 O O . SER A 1 103 ? -10.940 1.025 19.287 1.00 79.88 103 SER A O 1
ATOM 802 N N . ASN A 1 104 ? -12.328 2.797 19.296 1.00 82.50 104 ASN A N 1
ATOM 803 C CA . ASN A 1 104 ? -13.048 2.405 20.505 1.00 82.50 104 ASN A CA 1
ATOM 804 C C . ASN A 1 104 ? -13.941 1.184 20.261 1.00 82.50 104 ASN A 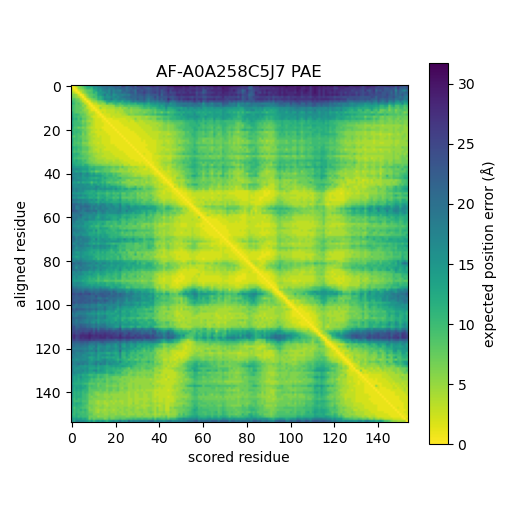C 1
ATOM 806 O O . ASN A 1 104 ? -13.972 0.274 21.091 1.00 82.50 104 ASN A O 1
ATOM 810 N N . ASP A 1 105 ? -14.626 1.142 19.119 1.00 84.06 105 ASP A N 1
ATOM 811 C CA . ASP A 1 105 ? -15.480 0.023 18.721 1.00 84.06 105 ASP A CA 1
ATOM 812 C C . ASP A 1 105 ? -14.665 -1.274 18.592 1.00 84.06 105 ASP A C 1
ATOM 814 O O . ASP A 1 105 ? -14.982 -2.276 19.237 1.00 84.06 105 ASP A O 1
ATOM 818 N N . ILE A 1 106 ? -13.526 -1.229 17.893 1.00 83.62 106 ILE A N 1
ATOM 819 C CA . ILE A 1 106 ? -12.623 -2.380 17.742 1.00 83.62 106 ILE A CA 1
ATOM 820 C C . ILE A 1 106 ? -12.066 -2.827 19.087 1.00 83.62 106 ILE A C 1
ATOM 822 O O . ILE A 1 106 ? -12.092 -4.017 19.397 1.00 83.62 106 ILE A O 1
ATOM 826 N N . MET A 1 107 ? -11.594 -1.892 19.914 1.00 82.19 107 MET A N 1
ATOM 827 C CA . MET A 1 107 ? -11.068 -2.231 21.234 1.00 82.19 107 MET A CA 1
ATOM 828 C C . MET A 1 107 ? -12.142 -2.895 22.109 1.00 82.19 107 MET A C 1
ATOM 830 O O . MET A 1 107 ? -11.853 -3.851 22.828 1.00 82.19 107 MET A O 1
ATOM 834 N N . SER A 1 108 ? -13.397 -2.445 22.012 1.00 82.56 108 SER A N 1
ATOM 835 C CA . SER A 1 108 ? -14.521 -3.067 22.718 1.00 82.56 108 SER A CA 1
ATOM 836 C C . SER A 1 108 ? -14.833 -4.478 22.204 1.00 82.56 108 SER A C 1
ATOM 838 O O . SER A 1 108 ? -15.051 -5.386 23.008 1.00 82.56 108 SER A O 1
ATOM 840 N N . ALA A 1 109 ? -14.788 -4.691 20.885 1.00 80.56 109 ALA A N 1
ATOM 841 C CA . ALA A 1 109 ? -15.056 -5.981 20.257 1.00 80.56 109 ALA A CA 1
ATOM 842 C C . ALA A 1 109 ? -13.977 -7.021 20.597 1.00 80.56 109 ALA A C 1
ATOM 844 O O . ALA A 1 109 ? -14.292 -8.173 20.909 1.00 80.56 109 ALA A O 1
ATOM 845 N N . LEU A 1 110 ? -12.710 -6.599 20.601 1.00 80.44 110 LEU A N 1
ATOM 846 C CA . LEU A 1 110 ? -11.585 -7.452 20.973 1.00 80.44 110 LEU A CA 1
ATOM 847 C C . LEU A 1 110 ? -11.645 -7.828 22.461 1.00 80.44 110 LEU A C 1
ATOM 849 O O . LEU A 1 110 ? -11.530 -9.004 22.799 1.00 80.44 110 LEU A O 1
ATOM 853 N N . ARG A 1 111 ? -11.930 -6.870 23.355 1.00 80.50 111 ARG A N 1
ATOM 854 C CA . ARG A 1 111 ? -12.058 -7.128 24.805 1.00 80.50 111 ARG A CA 1
ATOM 855 C C . ARG A 1 111 ? -13.202 -8.074 25.159 1.00 80.50 111 ARG A C 1
ATOM 857 O O . ARG A 1 111 ? -13.046 -8.901 26.050 1.00 80.50 111 ARG A O 1
ATOM 864 N N . GLN A 1 112 ? -14.337 -7.976 24.466 1.00 72.94 112 GLN A N 1
ATOM 865 C CA . GLN A 1 112 ? -15.483 -8.860 24.706 1.00 72.94 112 GLN A CA 1
ATOM 866 C C . GLN A 1 112 ? -15.217 -10.312 24.296 1.00 72.94 112 GLN A C 1
ATOM 868 O O . GLN A 1 112 ? -15.797 -11.218 24.889 1.00 72.94 112 GLN A O 1
ATOM 873 N N . THR A 1 113 ? -14.357 -10.536 23.300 1.00 65.00 113 THR A N 1
ATOM 874 C CA . THR A 1 113 ? -14.199 -11.862 22.686 1.00 65.00 113 THR A CA 1
ATOM 875 C C . THR A 1 113 ? -12.949 -12.587 23.159 1.00 65.00 113 THR A C 1
ATOM 877 O O . THR A 1 113 ? -12.979 -13.797 23.367 1.00 65.00 113 THR A O 1
ATOM 880 N N . SER A 1 114 ? -11.846 -11.863 23.343 1.00 64.38 114 SER A N 1
ATOM 881 C CA . SER A 1 114 ? -10.568 -12.480 23.691 1.00 64.38 114 SER A CA 1
ATOM 882 C C . SER A 1 114 ? -10.442 -12.780 25.184 1.00 64.38 114 SER A C 1
ATOM 884 O O . SER A 1 114 ? -9.592 -13.584 25.549 1.00 64.38 114 SER A O 1
ATOM 886 N N . GLY A 1 115 ? -11.240 -12.141 26.055 1.00 57.66 115 GLY A N 1
ATOM 887 C CA . GLY A 1 115 ? -11.195 -12.330 27.517 1.00 57.66 115 GLY A CA 1
ATOM 888 C C . GLY A 1 115 ? -9.838 -12.021 28.174 1.00 57.66 115 GLY A C 1
ATOM 889 O O . GLY A 1 115 ? -9.690 -12.173 29.383 1.00 57.66 115 GLY A O 1
ATOM 890 N N . ALA A 1 116 ? -8.856 -11.602 27.376 1.00 61.69 116 ALA A N 1
ATOM 891 C CA . ALA A 1 116 ? -7.486 -11.315 27.743 1.00 61.69 116 ALA A CA 1
ATOM 892 C C . ALA A 1 116 ? -7.300 -9.808 27.917 1.00 61.69 116 A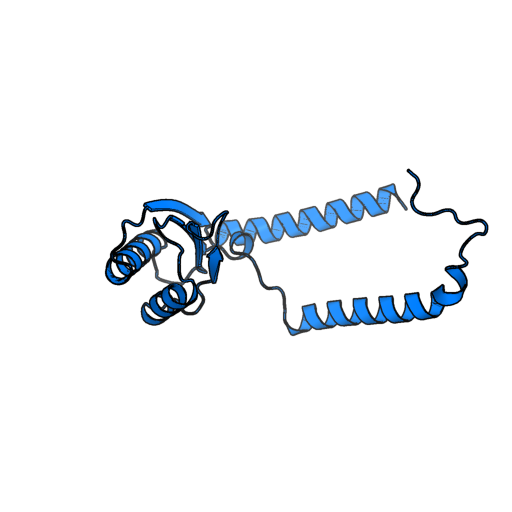LA A C 1
ATOM 894 O O . ALA A 1 116 ? -7.973 -9.007 27.259 1.00 61.69 116 ALA A O 1
ATOM 895 N N . ASP A 1 117 ? -6.356 -9.429 28.777 1.00 66.50 117 ASP A N 1
ATOM 896 C CA . ASP A 1 117 ? -5.910 -8.045 28.879 1.00 66.50 117 ASP A CA 1
ATOM 897 C C . ASP A 1 117 ? -5.269 -7.637 27.551 1.00 66.50 117 ASP A C 1
ATOM 899 O O . ASP A 1 117 ? -4.208 -8.131 27.162 1.00 66.50 117 ASP A O 1
ATOM 903 N N . ILE A 1 118 ? -5.977 -6.775 26.828 1.00 77.38 118 ILE A N 1
ATOM 904 C CA . ILE A 1 118 ? -5.557 -6.231 25.546 1.00 77.38 118 ILE A CA 1
ATOM 905 C C . ILE A 1 118 ? -5.028 -4.822 25.786 1.00 77.38 118 ILE A C 1
ATOM 907 O O . ILE A 1 118 ? -5.775 -3.921 26.197 1.00 77.38 118 ILE A O 1
ATOM 911 N N . GLU A 1 119 ? -3.749 -4.625 25.482 1.00 80.06 119 GLU A N 1
ATOM 912 C CA . GLU A 1 119 ? -3.094 -3.327 25.575 1.00 80.06 119 GLU A CA 1
ATOM 913 C C . GLU A 1 119 ? -3.121 -2.628 24.215 1.00 80.06 119 GLU A C 1
ATOM 915 O O . GLU A 1 119 ? -2.585 -3.115 23.218 1.00 80.06 119 GLU A O 1
ATOM 920 N N . MET A 1 120 ? -3.732 -1.443 24.172 1.00 81.62 120 MET A N 1
ATOM 921 C CA . MET A 1 120 ? -3.622 -0.569 23.009 1.00 81.62 120 MET A CA 1
ATOM 922 C C . MET A 1 120 ? -2.205 0.007 22.975 1.00 81.62 120 MET A C 1
ATOM 924 O O . MET A 1 120 ? -1.825 0.758 23.871 1.00 81.62 120 MET A O 1
ATOM 928 N N . ARG A 1 121 ? -1.423 -0.350 21.953 1.00 84.75 121 ARG A N 1
ATOM 929 C CA . ARG A 1 121 ? -0.044 0.132 21.796 1.00 84.75 121 ARG A CA 1
ATOM 930 C C . ARG A 1 121 ? -0.016 1.479 21.095 1.00 84.75 121 ARG A C 1
ATOM 932 O O . ARG A 1 121 ? 0.634 2.409 21.565 1.00 84.75 121 ARG A O 1
ATOM 939 N N . ARG A 1 122 ? -0.718 1.573 19.966 1.00 85.50 122 ARG A N 1
ATOM 940 C CA . ARG A 1 122 ? -0.690 2.753 19.104 1.00 85.50 122 ARG A CA 1
ATOM 941 C C . ARG A 1 122 ? -1.95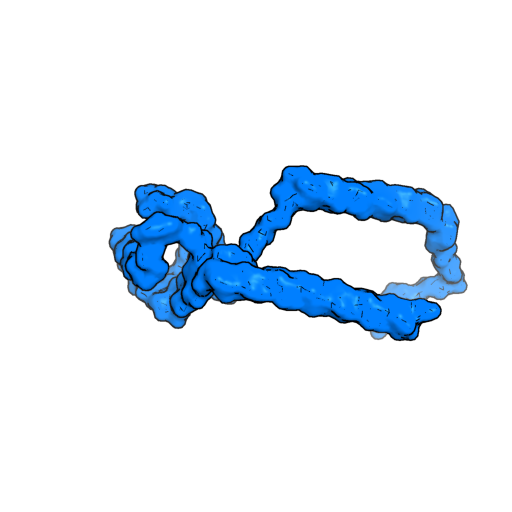7 2.837 18.265 1.00 85.50 122 ARG A C 1
ATOM 943 O O . ARG A 1 122 ? -2.494 1.822 17.828 1.00 85.50 122 ARG A O 1
ATOM 950 N N . VAL A 1 123 ? -2.418 4.060 18.034 1.00 85.88 123 VAL A N 1
ATOM 951 C CA . VAL A 1 123 ? -3.463 4.369 17.058 1.00 85.88 123 VAL A CA 1
ATOM 952 C C . VAL A 1 123 ? -2.929 5.477 16.175 1.00 85.88 123 VAL A C 1
ATOM 954 O O . VAL A 1 123 ? -2.573 6.545 16.669 1.00 85.88 123 VAL A O 1
ATOM 957 N N . GLU A 1 124 ? -2.876 5.217 14.877 1.00 84.56 124 GLU A N 1
ATOM 958 C CA . GLU A 1 124 ? -2.516 6.210 13.876 1.00 84.56 124 GLU A CA 1
ATOM 959 C C . GLU A 1 124 ? -3.699 6.446 12.957 1.00 84.56 124 GLU A C 1
ATOM 961 O O . GLU A 1 124 ? -4.376 5.519 12.503 1.00 84.56 124 GLU A O 1
ATOM 966 N N . PHE A 1 125 ? -3.943 7.720 12.693 1.00 82.44 125 PHE A N 1
ATOM 967 C CA . PHE A 1 125 ? -4.983 8.159 11.793 1.00 82.44 125 PHE A CA 1
ATOM 968 C C . PHE A 1 125 ? -4.344 8.951 10.658 1.00 82.44 125 PHE A C 1
ATOM 970 O O . PHE A 1 125 ? -3.655 9.943 10.893 1.00 82.44 125 PHE A O 1
ATOM 977 N N . VAL A 1 126 ? -4.607 8.513 9.429 1.00 81.06 126 VAL A N 1
ATOM 978 C CA . VAL A 1 126 ? -4.227 9.232 8.217 1.00 81.06 126 VAL A CA 1
ATOM 979 C C . VAL A 1 126 ? -5.496 9.734 7.544 1.00 81.06 126 VAL A C 1
ATOM 981 O O . VAL A 1 126 ? -6.336 8.951 7.094 1.00 81.06 126 VAL A O 1
ATOM 984 N N . GLY A 1 127 ? -5.645 11.057 7.474 1.00 81.56 127 GLY A N 1
ATOM 985 C CA . GLY A 1 127 ? -6.770 11.681 6.787 1.00 81.56 127 GLY A CA 1
ATOM 986 C C . GLY A 1 127 ? -6.700 11.451 5.271 1.00 81.56 127 GLY A C 1
ATOM 987 O O . GLY A 1 127 ? -5.609 11.530 4.701 1.00 81.56 127 GLY A O 1
ATOM 988 N N . PRO A 1 128 ? -7.838 11.222 4.588 1.00 76.62 128 PRO A N 1
ATOM 989 C CA . PRO A 1 128 ? -7.860 10.975 3.143 1.00 76.62 128 PRO A CA 1
ATOM 990 C C . PRO A 1 128 ? -7.257 12.132 2.329 1.00 76.62 128 PRO A C 1
ATOM 992 O O . PRO A 1 128 ? -6.607 11.890 1.316 1.00 76.62 128 PRO A O 1
ATOM 995 N N . SER A 1 129 ? -7.383 13.378 2.802 1.00 81.44 129 SER A N 1
ATOM 996 C CA . SER A 1 129 ? -6.756 14.547 2.167 1.00 81.44 129 SER A CA 1
ATOM 997 C C . SER A 1 129 ? -5.225 14.479 2.190 1.00 81.44 129 SER A C 1
ATOM 999 O O . SER A 1 129 ? -4.585 14.761 1.182 1.00 81.44 129 SER A O 1
ATOM 1001 N N . VAL A 1 130 ? -4.642 14.048 3.314 1.00 81.19 130 VAL A N 1
ATOM 1002 C CA . VAL A 1 130 ? -3.184 13.902 3.460 1.00 81.19 130 VAL A CA 1
ATOM 1003 C C . VAL A 1 130 ? -2.685 12.726 2.623 1.00 81.19 130 VAL A C 1
ATOM 1005 O O . VAL A 1 130 ? -1.653 12.835 1.969 1.00 81.19 130 VAL A O 1
ATOM 1008 N N . GLY A 1 131 ? -3.440 11.623 2.576 1.00 82.00 131 GLY A N 1
ATOM 1009 C CA . GLY A 1 131 ? -3.094 10.473 1.737 1.00 82.00 131 GLY A CA 1
ATOM 1010 C C . GLY A 1 131 ? -3.085 10.805 0.241 1.00 82.00 131 GLY A C 1
ATOM 1011 O O . GLY A 1 131 ? -2.176 10.395 -0.484 1.00 82.00 131 GLY A O 1
ATOM 1012 N N . GLY A 1 132 ? -4.055 11.605 -0.216 1.00 84.38 132 GLY A N 1
ATOM 1013 C CA . GLY A 1 132 ? -4.095 12.114 -1.588 1.00 84.38 132 GLY A CA 1
ATOM 1014 C C . GLY A 1 132 ? -2.885 12.987 -1.929 1.00 84.38 132 GLY A C 1
ATOM 1015 O O . GLY A 1 132 ? -2.248 12.780 -2.961 1.00 84.38 132 GLY A O 1
ATOM 1016 N N . GLU A 1 133 ? -2.519 13.903 -1.033 1.00 86.94 133 GLU A N 1
ATOM 1017 C CA . GLU A 1 133 ? -1.361 14.781 -1.219 1.00 86.94 133 GLU A CA 1
ATOM 1018 C C . GLU A 1 133 ? -0.034 14.000 -1.213 1.00 86.94 133 GLU A C 1
ATOM 1020 O O . GLU A 1 133 ? 0.798 14.195 -2.100 1.00 86.94 133 GLU A O 1
ATOM 1025 N N . LEU A 1 134 ? 0.135 13.033 -0.300 1.00 86.25 134 LEU A N 1
ATOM 1026 C CA . LEU A 1 134 ? 1.299 12.135 -0.267 1.00 86.25 134 LEU A CA 1
ATOM 1027 C C . LEU A 1 134 ? 1.429 11.305 -1.546 1.00 86.25 134 LEU A C 1
ATOM 1029 O O . LEU A 1 134 ? 2.538 11.077 -2.033 1.00 86.25 134 LEU A O 1
ATOM 1033 N N . ARG A 1 135 ? 0.306 10.859 -2.114 1.00 86.12 135 ARG A N 1
ATOM 1034 C CA . ARG A 1 135 ? 0.291 10.127 -3.383 1.00 86.12 135 ARG A CA 1
ATOM 1035 C C . ARG A 1 135 ? 0.775 10.996 -4.538 1.00 86.12 135 ARG A C 1
ATOM 1037 O O . ARG A 1 135 ? 1.589 10.534 -5.338 1.00 86.12 135 ARG A O 1
ATOM 1044 N N . GLU A 1 136 ? 0.270 12.219 -4.644 1.00 89.50 136 GLU A N 1
ATOM 1045 C CA . GLU A 1 136 ? 0.633 13.134 -5.726 1.00 89.50 136 GLU A CA 1
ATOM 1046 C C . GLU A 1 136 ? 2.090 13.589 -5.605 1.00 89.50 136 GLU A C 1
ATOM 1048 O O . GLU A 1 136 ? 2.877 13.417 -6.539 1.00 89.50 136 GLU A O 1
ATOM 1053 N N . GLN A 1 137 ? 2.481 14.077 -4.427 1.00 92.44 137 GLN A N 1
ATOM 1054 C CA . GLN A 1 137 ? 3.840 14.547 -4.167 1.00 92.44 137 GLN A CA 1
ATOM 1055 C C . GLN A 1 137 ? 4.859 13.408 -4.250 1.00 92.44 137 GLN A C 1
ATOM 1057 O O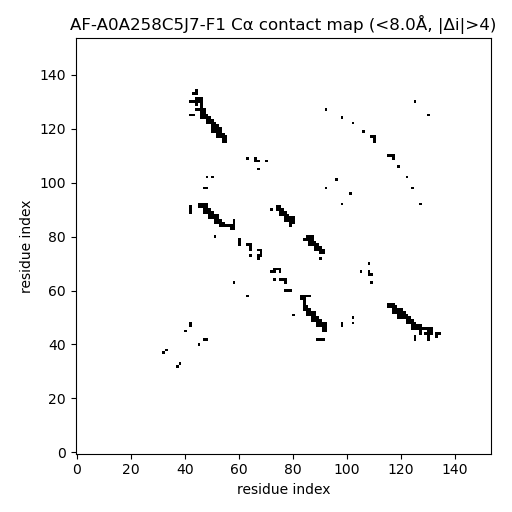 . GLN A 1 137 ? 5.913 13.573 -4.864 1.00 92.44 137 GLN A O 1
ATOM 1062 N N . GLY A 1 138 ? 4.545 12.234 -3.694 1.00 91.69 138 GLY A N 1
ATOM 1063 C CA . GLY A 1 138 ? 5.405 11.055 -3.771 1.00 91.69 138 GLY A CA 1
ATOM 1064 C C . GLY A 1 138 ? 5.588 10.557 -5.206 1.00 91.69 138 GLY A C 1
ATOM 1065 O O . GLY A 1 138 ? 6.709 10.245 -5.616 1.00 91.69 138 GLY A O 1
ATOM 1066 N N . GLY A 1 139 ? 4.511 10.542 -5.999 1.00 91.56 139 GLY A N 1
ATOM 1067 C CA . GLY A 1 139 ? 4.572 10.203 -7.420 1.00 91.56 139 GLY A CA 1
ATOM 1068 C C . GLY A 1 139 ? 5.432 11.186 -8.217 1.00 91.56 139 GLY A C 1
ATOM 1069 O O . GLY A 1 139 ? 6.295 10.772 -8.994 1.00 91.56 139 GLY A O 1
ATOM 1070 N N . LEU A 1 140 ? 5.254 12.488 -7.983 1.00 94.75 140 LEU A N 1
ATOM 1071 C CA . LEU A 1 140 ? 6.022 13.529 -8.660 1.00 94.75 140 LEU A CA 1
ATOM 1072 C C . LEU A 1 140 ? 7.505 13.500 -8.259 1.00 94.75 140 LEU A C 1
ATOM 1074 O O . LEU A 1 140 ? 8.375 13.568 -9.127 1.00 94.75 140 LEU A O 1
ATOM 1078 N N . ALA A 1 141 ? 7.808 13.316 -6.972 1.00 95.94 141 ALA A N 1
ATOM 1079 C CA . ALA A 1 141 ? 9.177 13.187 -6.475 1.00 95.94 141 ALA A CA 1
ATOM 1080 C C . ALA A 1 141 ? 9.905 11.988 -7.102 1.00 95.94 141 ALA A C 1
ATOM 1082 O O . ALA A 1 141 ? 11.055 12.119 -7.526 1.00 95.94 141 ALA A O 1
ATOM 1083 N N . MET A 1 142 ? 9.228 10.839 -7.225 1.00 95.38 142 MET A N 1
ATOM 1084 C CA . MET A 1 142 ? 9.779 9.653 -7.884 1.00 95.38 142 MET A CA 1
ATOM 1085 C C . MET A 1 142 ? 10.118 9.930 -9.353 1.00 95.38 142 MET A C 1
ATOM 1087 O O . MET A 1 142 ? 11.215 9.593 -9.798 1.00 95.38 142 MET A O 1
ATOM 1091 N N . LEU A 1 143 ? 9.213 10.575 -10.097 1.00 95.94 143 LEU A N 1
ATOM 1092 C CA . LEU A 1 143 ? 9.441 10.929 -11.502 1.00 95.94 143 LEU A CA 1
ATOM 1093 C C . LEU A 1 143 ? 10.613 11.901 -11.668 1.00 95.94 143 LEU A C 1
ATOM 1095 O O . LEU A 1 143 ? 11.469 11.686 -12.526 1.00 95.94 143 LEU A O 1
ATOM 1099 N N . VAL A 1 144 ? 10.684 12.943 -10.835 1.00 97.19 144 VAL A N 1
ATOM 1100 C CA . VAL A 1 144 ? 11.775 13.929 -10.871 1.00 97.19 144 VAL A CA 1
ATOM 1101 C C . VAL A 1 144 ? 13.119 13.279 -10.544 1.00 97.19 144 VAL A C 1
ATOM 1103 O O . VAL A 1 144 ? 14.094 13.517 -11.255 1.00 97.19 144 VAL A O 1
ATOM 1106 N N . ALA A 1 145 ? 13.178 12.416 -9.527 1.00 97.19 145 ALA A N 1
ATOM 1107 C CA . ALA A 1 145 ? 14.397 11.687 -9.181 1.00 97.19 145 ALA A CA 1
ATOM 1108 C C . ALA A 1 145 ? 14.864 10.777 -10.330 1.00 97.19 145 ALA A C 1
ATOM 1110 O O . ALA A 1 145 ? 16.051 10.746 -10.656 1.00 97.19 145 ALA A O 1
ATOM 1111 N N . LEU A 1 146 ? 13.930 10.080 -10.983 1.00 96.50 146 LEU A N 1
ATOM 1112 C CA . LEU A 1 146 ? 14.226 9.188 -12.104 1.00 96.50 146 LEU A CA 1
ATOM 1113 C C . LEU A 1 146 ? 14.749 9.972 -13.318 1.00 96.50 146 LEU A C 1
ATOM 1115 O O . LEU A 1 146 ? 15.748 9.575 -13.915 1.00 96.50 146 LEU A O 1
ATOM 1119 N N . MET A 1 147 ? 14.151 11.129 -13.626 1.00 96.75 147 MET A N 1
ATOM 1120 C CA . MET A 1 147 ? 14.679 12.052 -14.638 1.00 96.75 147 MET A CA 1
ATOM 1121 C C . MET A 1 147 ? 16.076 12.568 -14.277 1.00 96.75 147 MET A C 1
ATOM 1123 O O . MET A 1 147 ? 16.949 12.596 -15.138 1.00 96.75 147 MET A O 1
ATOM 1127 N N . GLY A 1 148 ? 16.317 12.927 -13.014 1.00 97.31 148 GLY A N 1
ATOM 1128 C CA . GLY A 1 148 ? 17.632 13.374 -12.549 1.00 97.31 148 GLY A CA 1
ATOM 1129 C C . GLY A 1 148 ? 18.722 12.316 -12.740 1.00 97.31 148 GLY A C 1
ATOM 1130 O O . GLY A 1 148 ? 19.805 12.632 -13.225 1.00 97.31 148 GLY A O 1
ATOM 1131 N N . ILE A 1 149 ? 18.423 11.049 -12.431 1.00 96.81 149 ILE A N 1
ATOM 1132 C CA . ILE A 1 149 ? 19.347 9.929 -12.669 1.00 96.81 149 ILE A CA 1
ATOM 1133 C C . ILE A 1 149 ? 19.595 9.739 -14.168 1.00 96.81 149 ILE A C 1
ATOM 1135 O O . ILE A 1 149 ? 20.743 9.574 -14.572 1.00 96.81 149 ILE A O 1
ATOM 1139 N N . LEU A 1 150 ? 18.548 9.787 -14.998 1.00 95.69 150 LEU A N 1
ATOM 1140 C CA . LEU A 1 150 ? 18.686 9.659 -16.452 1.00 95.69 150 LEU A CA 1
ATOM 1141 C C . LEU A 1 150 ? 19.544 10.776 -17.054 1.00 95.69 150 LEU A C 1
ATOM 1143 O O . LEU A 1 150 ? 20.353 10.488 -17.924 1.00 95.69 150 LEU A O 1
ATOM 1147 N N . LEU A 1 151 ? 19.403 12.016 -16.578 1.00 97.00 151 LEU A N 1
ATOM 1148 C CA . LEU A 1 151 ? 20.223 13.150 -17.018 1.00 97.00 151 LEU A CA 1
ATOM 1149 C C . LEU A 1 151 ? 21.671 13.076 -16.527 1.00 97.00 151 LEU A C 1
ATOM 1151 O O . LEU A 1 151 ? 22.555 13.628 -17.168 1.00 97.00 151 LEU A O 1
ATOM 1155 N N . TYR A 1 152 ? 21.910 12.461 -15.369 1.00 96.81 152 TYR A N 1
ATOM 1156 C CA . TYR A 1 152 ? 23.259 12.290 -14.836 1.00 96.81 152 TYR A CA 1
ATOM 1157 C C . TYR A 1 152 ? 24.025 11.161 -15.537 1.00 96.81 152 TYR A C 1
ATOM 1159 O O . TYR A 1 152 ? 25.230 11.275 -15.752 1.00 96.81 152 TYR A O 1
ATOM 1167 N N . VAL A 1 153 ? 23.340 10.048 -15.826 1.00 95.44 153 VAL A N 1
ATOM 1168 C CA . VAL A 1 153 ? 23.940 8.846 -16.429 1.00 95.44 153 VAL A CA 1
ATOM 1169 C C . VAL A 1 153 ? 23.991 8.928 -17.954 1.00 95.44 153 VAL A C 1
ATOM 1171 O O . VAL A 1 153 ? 24.927 8.387 -18.545 1.00 95.44 153 VAL A O 1
ATOM 1174 N N . GLY A 1 154 ? 22.960 9.512 -18.572 1.00 78.06 154 GLY A N 1
ATOM 1175 C CA . GLY A 1 154 ? 22.864 9.704 -20.020 1.00 78.06 154 GLY A CA 1
ATOM 1176 C C . GLY A 1 154 ? 23.856 10.735 -20.526 1.00 78.06 154 GLY A C 1
ATOM 1177 O O . GLY A 1 154 ? 24.425 10.477 -21.609 1.00 78.06 154 GLY A O 1
#

Mean predicted aligned error: 8.9 Å

Foldseek 3Di:
DPPDDDPDDDCPVVCVVVVVVVVVVVVVVVVVCCVPVPDPDDCLQQWWKKWKKFFPDQDDQVVLQVLCVVVPQNVWDWDADPDSRIIIITGGDDPPDDRVVVRVSSVVSCCVPVVTDMDGDDMDTGDRVSSNVCVVVVVVVVVVVVVVVVVVVD

Sequence (154 aa):
MRIFRFEQAINFMRFKVVALSLSTLLVLGSLGLLAVKGINWGLDFTGGTVLEVGFQQDADLTQIRSILTERGYPDAIVQYFGSSQDISIRIAPREGVEQSSISNDIMSALRQTSGADIEMRRVEFVGPSVGGELREQGGLAMLVALMGILLYVG

Nearest PDB structures (foldseek):
  5xam-assembly2_B  TM=7.587E-01  e=8.723E-06  Deinococcus radiodurans R1 = ATCC 13939 = DSM 20539
  7bfe-assembly1_E  TM=6.136E-01  e=3.426E-03  Thermus thermophilus HB8
  7b90-assembly1_E  TM=6.434E-01  e=6.745E-03  Thermus thermophilus HB8
  7bff-assembly1_E  TM=5.758E-01  e=5.273E-03  Thermus thermophilus HB8
  7bfd-assembly1_K  TM=5.848E-01  e=1.597E-02  Thermus thermophilus HB8

pLDDT: mean 85.54, std 8.82, range [51.88, 97.88]

Radius of gyration: 23.4 Å; Cα contacts (8 Å, |Δi|>4): 167; chains: 1; bounding box: 60×36×56 Å

Solvent-accessible surface area (backbone atoms only — not comparable to full-atom values): 8926 Å² total; per-residue (Å²): 134,84,92,75,86,75,94,64,86,80,74,65,74,80,48,43,66,63,54,48,53,53,48,52,50,52,52,53,49,51,54,50,46,40,70,74,74,48,79,90,75,52,50,73,45,58,5,20,41,41,38,31,38,34,43,88,50,74,60,58,59,66,62,53,46,49,53,38,32,76,74,71,40,72,78,48,48,67,45,72,47,100,42,64,28,24,33,35,39,37,36,71,68,56,92,95,57,60,72,75,53,51,56,52,50,51,53,50,54,49,48,73,70,64,78,51,75,69,43,81,73,47,79,48,79,41,54,52,69,57,5,47,49,47,44,52,53,51,51,51,51,52,53,54,52,52,51,50,51,49,67,71,75,103

Secondary structure (DSSP, 8-state):
--S---SS---GGGGHHHHHHHHHHHHHHHHHHHHHH-----HHHH-EEEEEEE-SS---HHHHHHHHHHTT-TT-EEEEESEEEEEEEEE---TT--HHHHHHHHHHHHHHHH-S--EEEEEEEE-HHHHHHHHHHHHHHHHHHHHHHHHHH-